Protein AF-A0A7S0X9I2-F1 (afdb_monomer_lite)

Sequence (142 aa):
MGGKRAKARKKPASHTELGSHHAAAPSSDDSGDGGGADALFFLRTKYTLLGKAEWWWLMDESLAEIDKRLASENYVVIDNFLPREAAKALRAEVQRAHDGSHLHPGVLAGGKAGDSTQYTMKDVRGDHVGWFSGAEPDLGWE

Structure (mmCIF, N/CA/C/O backbone):
data_AF-A0A7S0X9I2-F1
#
_entry.id   AF-A0A7S0X9I2-F1
#
loop_
_atom_site.group_PDB
_atom_site.id
_atom_site.type_symbol
_atom_site.label_atom_id
_atom_site.label_alt_id
_atom_site.label_comp_id
_atom_site.label_asym_id
_atom_site.label_entity_id
_atom_site.label_seq_id
_atom_site.pdbx_PDB_ins_code
_atom_site.Cartn_x
_atom_site.Cartn_y
_atom_site.Cartn_z
_atom_site.occupancy
_atom_site.B_iso_or_equiv
_atom_site.auth_seq_id
_atom_site.auth_comp_id
_atom_site.auth_asym_id
_atom_site.auth_atom_id
_atom_site.pdbx_PDB_model_num
ATOM 1 N N . MET A 1 1 ? 84.405 12.522 38.781 1.00 40.75 1 MET A N 1
ATOM 2 C CA . MET A 1 1 ? 83.213 13.031 39.498 1.00 40.75 1 MET A CA 1
ATOM 3 C C . MET A 1 1 ? 82.121 11.980 39.307 1.00 40.75 1 MET A C 1
ATOM 5 O O . MET A 1 1 ? 81.785 11.716 38.168 1.00 40.75 1 MET A O 1
ATOM 9 N N . GLY A 1 2 ? 81.834 11.093 40.268 1.00 37.06 2 GLY A N 1
ATOM 10 C CA . GLY A 1 2 ? 80.951 11.333 41.424 1.00 37.06 2 GLY A CA 1
ATOM 11 C C . GLY A 1 2 ? 79.490 11.411 40.945 1.00 37.06 2 GLY A C 1
ATOM 12 O O . GLY A 1 2 ? 79.204 12.272 40.136 1.00 37.06 2 GLY A O 1
ATOM 13 N N . GLY A 1 3 ? 78.511 10.593 41.327 1.00 36.50 3 GLY A N 1
ATOM 14 C CA . GLY A 1 3 ? 78.414 9.477 42.257 1.00 36.50 3 GLY A CA 1
ATOM 15 C C . GLY A 1 3 ? 76.946 8.997 42.324 1.00 36.50 3 GLY A C 1
ATOM 16 O O . GLY A 1 3 ? 76.030 9.773 42.101 1.00 36.50 3 GLY A O 1
ATOM 17 N N . LYS A 1 4 ? 76.784 7.706 42.640 1.00 42.59 4 LYS A N 1
ATOM 18 C CA . LYS A 1 4 ? 75.724 7.017 43.416 1.00 42.59 4 LYS A CA 1
ATOM 19 C C . LYS A 1 4 ? 74.214 7.188 43.101 1.00 42.59 4 LYS A C 1
ATOM 21 O O . LYS A 1 4 ? 73.624 8.255 43.140 1.00 42.59 4 LYS A O 1
ATOM 26 N N . ARG A 1 5 ? 73.596 6.001 42.973 1.00 47.34 5 ARG A N 1
ATOM 27 C CA . ARG A 1 5 ? 72.168 5.628 43.008 1.00 47.34 5 ARG A CA 1
ATOM 28 C C . ARG A 1 5 ? 71.394 6.162 44.227 1.00 47.34 5 ARG A C 1
ATOM 30 O O . ARG A 1 5 ? 71.924 6.133 45.334 1.00 47.34 5 ARG A O 1
ATOM 37 N N . ALA A 1 6 ? 70.083 6.370 44.053 1.00 48.56 6 ALA A N 1
ATOM 38 C CA . ALA A 1 6 ? 69.077 6.198 45.108 1.00 48.56 6 ALA A CA 1
ATOM 39 C C . ALA A 1 6 ? 67.754 5.632 44.539 1.00 48.56 6 ALA A C 1
ATOM 41 O O . ALA A 1 6 ? 67.252 6.097 43.521 1.00 48.56 6 ALA A O 1
ATOM 42 N N . LYS A 1 7 ? 67.215 4.601 45.206 1.00 47.25 7 LYS A N 1
ATOM 43 C CA . LYS A 1 7 ? 65.866 4.022 45.037 1.00 47.25 7 LYS A CA 1
ATOM 44 C C . LYS A 1 7 ? 64.876 4.762 45.951 1.00 47.25 7 LYS A C 1
ATOM 46 O O . LYS A 1 7 ? 65.221 5.0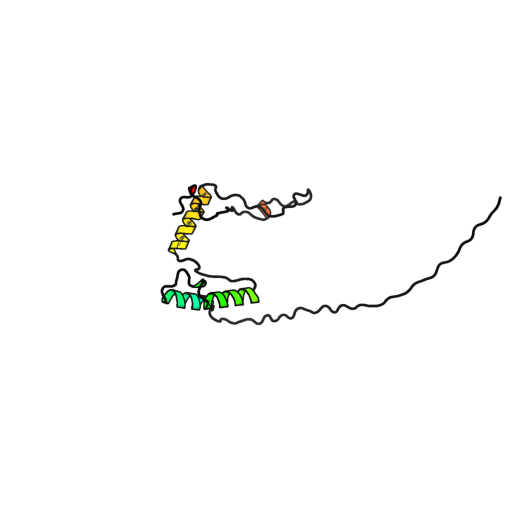11 47.101 1.00 47.25 7 LYS A O 1
ATOM 51 N N . ALA A 1 8 ? 63.624 4.934 45.526 1.00 42.50 8 ALA A N 1
ATOM 52 C CA . ALA A 1 8 ? 62.460 5.121 46.411 1.00 42.50 8 ALA A CA 1
ATOM 53 C C . ALA A 1 8 ? 61.191 4.691 45.642 1.00 42.50 8 ALA A C 1
ATOM 55 O O . ALA A 1 8 ? 60.938 5.193 44.558 1.00 42.50 8 ALA A O 1
ATOM 56 N N . ARG A 1 9 ? 60.572 3.549 45.967 1.00 41.75 9 ARG A N 1
ATOM 57 C CA . ARG A 1 9 ? 59.542 3.264 46.997 1.00 41.75 9 ARG A CA 1
ATOM 58 C C . ARG A 1 9 ? 58.104 3.397 46.459 1.00 41.75 9 ARG A C 1
ATOM 60 O O . ARG A 1 9 ? 57.608 4.477 46.186 1.00 41.75 9 ARG A O 1
ATOM 67 N N . LYS A 1 10 ? 57.467 2.226 46.376 1.00 39.75 10 LYS A N 1
ATOM 68 C CA . LYS A 1 10 ? 56.051 1.923 46.119 1.00 39.75 10 LYS A CA 1
ATOM 69 C C . LYS A 1 10 ? 55.159 2.526 47.224 1.00 39.75 10 LYS A C 1
ATOM 71 O O . LYS A 1 10 ? 55.516 2.411 48.398 1.00 39.75 10 LYS A O 1
ATOM 76 N N . LYS A 1 11 ? 53.985 3.063 46.876 1.00 42.19 11 LYS A N 1
ATOM 77 C CA . LYS A 1 11 ? 52.820 3.191 47.778 1.00 42.19 11 LYS A CA 1
ATOM 78 C C . LYS A 1 11 ? 51.571 2.597 47.095 1.00 42.19 11 LYS A C 1
ATOM 80 O O . LYS A 1 11 ? 51.486 2.709 45.873 1.00 42.19 11 LYS A O 1
ATOM 85 N N . PRO A 1 12 ? 50.664 1.926 47.834 1.00 39.25 12 PRO A N 1
ATOM 86 C CA . PRO A 1 12 ? 49.567 1.143 47.265 1.00 39.25 12 PRO A CA 1
ATOM 87 C C . PRO A 1 12 ? 48.199 1.855 47.284 1.00 39.25 12 PRO A C 1
ATOM 89 O O . PRO A 1 12 ? 47.986 2.771 48.069 1.00 39.25 12 PRO A O 1
ATOM 92 N N . ALA A 1 13 ? 47.328 1.343 46.404 1.00 39.91 13 ALA A N 1
ATOM 93 C CA . ALA A 1 13 ? 45.860 1.251 46.380 1.00 39.91 13 ALA A CA 1
ATOM 94 C C . ALA A 1 13 ? 44.982 2.286 47.116 1.00 39.91 13 ALA A C 1
ATOM 96 O O . ALA A 1 13 ? 45.023 2.405 48.337 1.00 39.91 13 ALA A O 1
ATOM 97 N N . SER A 1 14 ? 44.020 2.845 46.375 1.00 39.66 14 SER A N 1
ATOM 98 C CA . SER A 1 14 ? 42.711 3.229 46.909 1.00 39.66 14 SER A CA 1
ATOM 99 C C . SER A 1 14 ? 41.606 2.547 46.100 1.00 39.66 14 SER A C 1
ATOM 101 O O . SER A 1 14 ? 41.461 2.769 44.900 1.00 39.66 14 SER A O 1
ATOM 103 N N . HIS A 1 15 ? 40.877 1.687 46.803 1.00 33.66 15 HIS A N 1
ATOM 104 C CA . HIS A 1 15 ? 39.604 1.072 46.449 1.00 33.66 15 HIS A CA 1
ATOM 105 C C . HIS A 1 15 ? 38.564 2.151 46.098 1.00 33.66 15 HIS A C 1
ATOM 107 O O . HIS A 1 15 ? 38.483 3.174 46.777 1.00 33.66 15 HIS A O 1
ATOM 113 N N . THR A 1 16 ? 37.715 1.908 45.102 1.00 36.50 16 THR A N 1
ATOM 114 C CA . THR A 1 16 ? 36.388 2.534 45.037 1.00 36.50 16 THR A CA 1
ATOM 115 C C . THR A 1 16 ? 35.393 1.459 44.630 1.00 36.50 16 THR A C 1
ATOM 117 O O . THR A 1 16 ? 35.590 0.740 43.653 1.00 36.50 16 THR A O 1
ATOM 120 N N . GLU A 1 17 ? 34.401 1.298 45.494 1.00 34.09 17 GLU A N 1
ATOM 121 C CA . GLU A 1 17 ? 33.348 0.296 45.477 1.00 34.09 17 GLU A CA 1
ATOM 122 C C . GLU A 1 17 ? 32.252 0.581 44.438 1.00 34.09 17 GLU A C 1
ATOM 124 O O . GLU A 1 17 ? 31.929 1.728 44.147 1.00 34.09 17 GLU A O 1
ATOM 129 N N . LEU A 1 18 ? 31.688 -0.525 43.939 1.00 34.88 18 LEU A N 1
ATOM 130 C CA . LEU A 1 18 ? 30.262 -0.844 43.757 1.00 34.88 18 LEU A CA 1
ATOM 131 C C . LEU A 1 18 ? 29.315 0.250 43.230 1.00 34.88 18 LEU A C 1
ATOM 133 O O . LEU A 1 18 ? 28.804 1.079 43.975 1.00 34.88 18 LEU A O 1
ATOM 137 N N . GLY A 1 19 ? 28.919 0.085 41.966 1.00 30.09 19 GLY A N 1
ATOM 138 C CA . GLY A 1 19 ? 27.624 0.528 41.451 1.00 30.09 19 GLY A CA 1
ATOM 139 C C . GLY A 1 19 ? 26.877 -0.659 40.845 1.00 30.09 19 GLY A C 1
ATOM 140 O O . GLY A 1 19 ? 27.140 -1.046 39.709 1.00 30.09 19 GLY A O 1
ATOM 141 N N . SER A 1 20 ? 25.979 -1.275 41.618 1.00 38.03 20 SER A N 1
ATOM 142 C CA . SER A 1 20 ? 25.070 -2.322 41.147 1.00 38.03 20 SER A CA 1
ATOM 143 C C . SER A 1 20 ? 23.968 -1.697 40.289 1.00 38.03 20 SER A C 1
ATOM 145 O O . SER A 1 20 ? 23.044 -1.074 40.814 1.00 38.03 20 SER A O 1
ATOM 147 N N . HIS A 1 21 ? 24.036 -1.872 38.973 1.00 40.03 21 HIS A N 1
ATOM 148 C CA . HIS A 1 21 ? 22.910 -1.552 38.104 1.00 40.03 21 HIS A CA 1
ATOM 149 C C . HIS A 1 21 ? 21.954 -2.746 38.070 1.00 40.03 21 HIS A C 1
ATOM 151 O O . HIS A 1 21 ? 22.224 -3.766 37.439 1.00 40.03 21 HIS A O 1
ATOM 157 N N . HIS A 1 22 ? 20.845 -2.610 38.799 1.00 36.59 22 HIS A N 1
ATOM 158 C CA . HIS A 1 22 ? 19.664 -3.452 38.659 1.00 36.59 22 HIS A CA 1
ATOM 159 C C . HIS A 1 22 ? 19.187 -3.407 37.202 1.00 36.59 22 HIS A C 1
ATOM 161 O O . HIS A 1 22 ? 18.724 -2.372 36.726 1.00 36.59 22 HIS A O 1
ATOM 167 N N . ALA A 1 23 ? 19.299 -4.533 36.499 1.00 38.34 23 ALA A N 1
ATOM 168 C CA . ALA A 1 23 ? 18.603 -4.749 35.242 1.00 38.34 23 ALA A CA 1
ATOM 169 C C . ALA A 1 23 ? 17.111 -4.933 35.553 1.00 38.34 23 ALA A C 1
ATOM 171 O O . ALA A 1 23 ? 16.717 -5.926 36.166 1.00 38.34 23 ALA A O 1
ATOM 172 N N . ALA A 1 24 ? 16.291 -3.953 35.178 1.00 39.94 24 ALA A N 1
ATOM 173 C CA . ALA A 1 24 ? 14.845 -4.109 35.153 1.00 39.94 24 ALA A CA 1
ATOM 174 C C . ALA A 1 24 ? 14.487 -5.071 34.010 1.00 39.94 24 ALA A C 1
ATOM 176 O O . ALA A 1 24 ? 14.826 -4.824 32.853 1.00 39.94 24 ALA A O 1
ATOM 177 N N . ALA A 1 25 ? 13.852 -6.191 34.350 1.00 43.66 25 ALA A N 1
ATOM 178 C CA . ALA A 1 25 ? 13.291 -7.115 33.376 1.00 43.66 25 ALA A CA 1
ATOM 179 C C . ALA A 1 25 ? 12.106 -6.445 32.651 1.00 43.66 25 ALA A C 1
ATOM 181 O O . ALA A 1 25 ? 11.311 -5.775 33.316 1.00 43.66 25 ALA A O 1
ATOM 182 N N . PRO A 1 26 ? 11.955 -6.611 31.326 1.00 43.75 26 PRO A N 1
ATOM 183 C CA . PRO A 1 26 ? 10.755 -6.162 30.637 1.00 43.75 26 PRO A CA 1
ATOM 184 C C . PRO A 1 26 ? 9.566 -7.014 31.095 1.00 43.75 26 PRO A C 1
ATOM 186 O O . PRO A 1 26 ? 9.581 -8.240 30.970 1.00 43.75 26 PRO A O 1
ATOM 189 N N . SER A 1 27 ? 8.555 -6.356 31.661 1.00 43.03 27 SER A N 1
ATOM 190 C CA . SER A 1 27 ? 7.268 -6.958 31.987 1.00 43.03 27 SER A CA 1
ATOM 191 C C . SER A 1 27 ? 6.572 -7.363 30.693 1.00 43.03 27 SER A C 1
ATOM 193 O O . SER A 1 27 ? 6.186 -6.523 29.881 1.00 43.03 27 SER A O 1
ATOM 195 N N . SER A 1 28 ? 6.446 -8.670 30.503 1.00 50.66 28 SER A N 1
ATOM 196 C CA . SER A 1 28 ? 5.616 -9.297 29.489 1.00 50.66 28 SER A CA 1
ATOM 197 C C . SER A 1 28 ? 4.142 -9.134 29.865 1.00 50.66 28 SER A C 1
ATOM 199 O O . SER A 1 28 ? 3.541 -10.056 30.413 1.00 50.66 28 SER A O 1
ATOM 201 N N . ASP A 1 29 ? 3.568 -7.972 29.569 1.00 41.34 29 ASP A N 1
ATOM 202 C CA . ASP A 1 29 ? 2.115 -7.833 29.451 1.00 41.34 29 ASP A CA 1
ATOM 203 C C . ASP A 1 29 ? 1.714 -8.188 28.013 1.00 41.34 29 ASP A C 1
ATOM 205 O O . ASP A 1 29 ? 1.260 -7.357 27.233 1.00 41.34 29 ASP A O 1
ATOM 209 N N . ASP A 1 30 ? 1.913 -9.461 27.662 1.00 49.09 30 ASP A N 1
ATOM 210 C CA . ASP A 1 30 ? 1.267 -10.100 26.513 1.00 49.09 30 ASP A CA 1
ATOM 211 C C . ASP A 1 30 ? -0.167 -10.449 26.930 1.00 49.09 30 ASP A C 1
ATOM 213 O O . ASP A 1 30 ? -0.516 -11.589 27.242 1.00 49.09 30 ASP A O 1
ATOM 217 N N . SER A 1 31 ? -0.985 -9.406 27.066 1.00 48.59 31 SER A N 1
ATOM 218 C CA . SER A 1 31 ? -2.424 -9.556 27.251 1.00 48.59 31 SER A CA 1
ATOM 219 C C . SER A 1 31 ? -3.048 -9.744 25.878 1.00 48.59 31 SER A C 1
ATOM 221 O O . SER A 1 31 ? -3.343 -8.778 25.178 1.00 48.59 31 SER A O 1
ATOM 223 N N . GLY A 1 32 ? -3.220 -11.008 25.497 1.00 47.75 32 GLY A N 1
ATOM 224 C CA . GLY A 1 32 ? -3.984 -11.387 24.321 1.00 47.75 32 GLY A CA 1
ATOM 225 C C . GLY A 1 32 ? -5.399 -10.805 24.352 1.00 47.75 32 GLY A C 1
ATOM 226 O O . GLY A 1 32 ? -6.147 -11.003 25.308 1.00 47.75 32 GLY A O 1
ATOM 227 N N . ASP A 1 33 ? -5.765 -10.145 23.261 1.00 46.00 33 ASP A N 1
ATOM 228 C CA . ASP A 1 33 ? -7.145 -9.865 22.876 1.00 46.00 33 ASP A CA 1
ATOM 229 C C . ASP A 1 33 ? -7.342 -10.595 21.533 1.00 46.00 33 ASP A C 1
ATOM 231 O O . ASP A 1 33 ? -6.703 -10.293 20.534 1.00 46.00 33 ASP A O 1
ATOM 235 N N . GLY A 1 34 ? -8.045 -11.720 21.451 1.00 39.59 34 GLY A N 1
ATOM 236 C CA . GLY A 1 34 ? -9.358 -11.929 22.038 1.00 39.59 34 GLY A CA 1
ATOM 237 C C . GLY A 1 34 ? -10.471 -11.773 21.003 1.00 39.59 34 GLY A C 1
ATOM 238 O O . GLY A 1 34 ? -11.576 -11.419 21.372 1.00 39.59 34 GLY A O 1
ATOM 239 N N . GLY A 1 35 ? -10.231 -12.041 19.709 1.00 40.44 35 GLY A N 1
ATOM 240 C CA . GLY A 1 35 ? -11.309 -12.301 18.741 1.00 40.44 35 GLY A CA 1
ATOM 241 C C . GLY A 1 35 ? -12.337 -11.174 18.564 1.00 40.44 35 GLY A C 1
ATOM 242 O O . GLY A 1 35 ? -13.439 -11.428 18.074 1.00 40.44 35 GLY A O 1
ATOM 243 N N . GLY A 1 36 ? -11.995 -9.945 18.957 1.00 47.84 36 GLY A N 1
ATOM 244 C CA . GLY A 1 36 ? -12.751 -8.748 18.632 1.00 47.84 36 GLY A CA 1
ATOM 245 C C . GLY A 1 36 ? -12.655 -8.520 17.133 1.00 47.84 36 GLY A C 1
ATOM 246 O O . GLY A 1 36 ? -11.562 -8.430 16.579 1.00 47.84 36 GLY A O 1
ATOM 247 N N . ALA A 1 37 ? -13.798 -8.501 16.452 1.00 61.34 37 ALA A N 1
ATOM 248 C CA . ALA A 1 37 ? -13.817 -8.248 15.023 1.00 61.34 37 ALA A CA 1
ATOM 249 C C . ALA A 1 37 ? -13.098 -6.922 14.720 1.00 61.34 37 ALA A C 1
ATOM 251 O O . ALA A 1 37 ? -13.323 -5.909 15.383 1.00 61.34 37 ALA A O 1
ATOM 252 N N . ASP A 1 38 ? -12.196 -6.981 13.742 1.00 87.62 38 ASP A N 1
ATOM 253 C CA . ASP A 1 38 ? -11.273 -5.909 13.394 1.00 87.62 38 ASP A CA 1
ATOM 254 C C . ASP A 1 38 ? -12.025 -4.576 13.210 1.00 87.62 38 ASP A C 1
ATOM 256 O O . ASP A 1 38 ? -12.880 -4.440 12.332 1.00 87.62 38 ASP A O 1
ATOM 260 N N . ALA A 1 39 ? -11.730 -3.575 14.045 1.00 93.81 39 ALA A N 1
ATOM 261 C CA . ALA A 1 39 ? -12.384 -2.268 13.973 1.00 93.81 39 ALA A CA 1
ATOM 262 C C . ALA A 1 39 ? -12.279 -1.640 12.570 1.00 93.81 39 ALA A C 1
ATOM 264 O O . ALA A 1 39 ? -13.251 -1.061 12.075 1.00 93.81 39 ALA A O 1
ATOM 265 N N . LEU A 1 40 ? -11.151 -1.835 11.876 1.00 94.94 40 LEU A N 1
ATOM 266 C CA . LEU A 1 40 ? -10.964 -1.360 10.505 1.00 94.94 40 LEU A CA 1
ATOM 267 C C . LEU A 1 40 ? -11.889 -2.082 9.519 1.00 94.94 40 LEU A C 1
ATOM 269 O O . LEU A 1 40 ? -12.416 -1.450 8.602 1.00 94.94 40 LEU A O 1
ATOM 273 N N . PHE A 1 41 ? -12.178 -3.369 9.732 1.00 94.88 41 PHE A N 1
ATOM 274 C CA . PHE A 1 41 ? -13.166 -4.100 8.935 1.00 94.88 41 PHE A CA 1
ATOM 275 C C . PHE A 1 41 ? -14.567 -3.480 9.061 1.00 94.88 41 PHE A C 1
ATOM 277 O O . PHE A 1 41 ? -15.271 -3.311 8.054 1.00 94.88 41 PHE A O 1
ATOM 284 N N . PHE A 1 42 ? -14.980 -3.108 10.276 1.00 95.56 42 PHE A N 1
ATOM 285 C CA . PHE A 1 42 ? -16.278 -2.464 10.494 1.00 95.56 42 PHE A CA 1
ATOM 286 C C . PHE A 1 42 ? -16.341 -1.067 9.887 1.00 95.56 42 PHE A C 1
ATOM 288 O O . PHE A 1 42 ? -17.326 -0.744 9.221 1.00 95.56 42 PHE A O 1
ATOM 295 N N . LEU A 1 43 ? -15.295 -0.261 10.067 1.00 96.44 43 LEU A N 1
ATOM 296 C CA . LEU A 1 43 ? -15.220 1.090 9.510 1.00 96.44 43 LEU A CA 1
ATOM 297 C C . LEU A 1 43 ? -15.255 1.057 7.982 1.00 96.44 43 LEU A C 1
ATOM 299 O O . LEU A 1 43 ? -16.065 1.756 7.368 1.00 96.44 43 LEU A O 1
ATOM 303 N N . ARG A 1 44 ? -14.490 0.156 7.359 1.00 95.50 44 ARG A N 1
ATOM 304 C CA . ARG A 1 44 ? -14.570 -0.094 5.917 1.00 95.50 44 ARG A CA 1
ATOM 305 C C . ARG A 1 44 ? -15.991 -0.432 5.488 1.00 95.50 44 ARG A C 1
ATOM 307 O O . ARG A 1 44 ? -16.495 0.155 4.533 1.00 95.50 44 ARG A O 1
ATOM 314 N N . THR A 1 45 ? -16.644 -1.367 6.177 1.00 95.06 45 THR A N 1
ATOM 315 C CA . THR A 1 45 ? -18.011 -1.795 5.843 1.00 95.06 45 THR A CA 1
ATOM 316 C C . THR A 1 45 ? -18.996 -0.629 5.956 1.00 95.06 45 THR A C 1
ATOM 318 O O . THR A 1 45 ? -19.745 -0.369 5.015 1.00 95.06 45 THR A O 1
ATOM 321 N N . LYS A 1 46 ? -18.940 0.130 7.057 1.00 96.38 46 LYS A N 1
ATOM 322 C CA . LYS A 1 46 ? -19.756 1.329 7.304 1.00 96.38 46 LYS A CA 1
ATOM 323 C C . LYS A 1 46 ? -19.623 2.335 6.164 1.00 96.38 46 LYS A C 1
ATO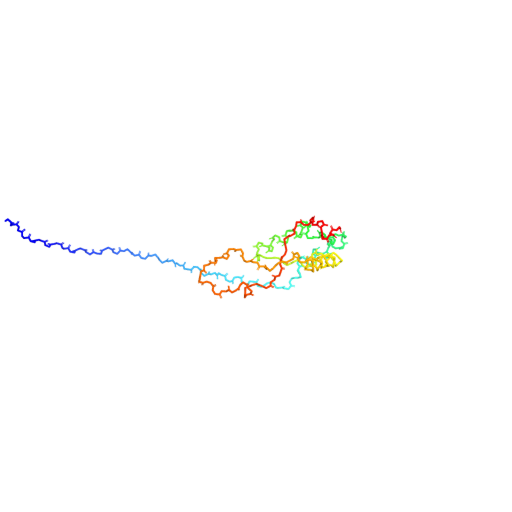M 325 O O . LYS A 1 46 ? -20.620 2.712 5.557 1.00 96.38 46 LYS A O 1
ATOM 330 N N . TYR A 1 47 ? -18.404 2.752 5.840 1.00 96.81 47 TYR A N 1
ATOM 331 C CA . TYR A 1 47 ? -18.186 3.778 4.821 1.00 96.81 47 TYR A CA 1
ATOM 332 C C . TYR A 1 47 ? -18.416 3.263 3.400 1.00 96.81 47 TYR A C 1
ATOM 334 O O . TYR A 1 47 ? -18.885 4.017 2.550 1.00 96.81 47 TYR A O 1
ATOM 342 N N . THR A 1 48 ? -18.201 1.973 3.142 1.00 94.25 48 THR A N 1
ATOM 343 C CA . THR A 1 48 ? -18.602 1.348 1.872 1.00 94.25 48 THR A CA 1
ATOM 344 C C . THR A 1 48 ? -20.112 1.465 1.662 1.00 94.25 48 THR A C 1
ATOM 346 O O . THR A 1 48 ? -20.542 1.909 0.599 1.00 94.25 48 THR A O 1
ATOM 349 N N . LEU A 1 49 ? -20.921 1.162 2.686 1.00 96.06 49 LEU A N 1
ATOM 350 C CA . LEU A 1 49 ? -22.382 1.311 2.627 1.00 96.06 49 LEU A CA 1
ATOM 351 C C . LEU A 1 49 ? -22.834 2.770 2.448 1.00 96.06 49 LEU A C 1
ATOM 353 O O . LEU A 1 49 ? -23.899 3.015 1.891 1.00 96.06 49 LEU A O 1
ATOM 357 N N . LEU A 1 50 ? -22.015 3.739 2.864 1.00 96.94 50 LEU A N 1
ATOM 358 C CA . LEU A 1 50 ? -22.256 5.173 2.663 1.00 96.94 50 LEU A CA 1
ATOM 359 C C . LEU A 1 50 ? -21.775 5.694 1.294 1.00 96.94 50 LEU A C 1
ATOM 361 O O . LEU A 1 50 ? -21.748 6.905 1.073 1.00 96.94 50 LEU A O 1
ATOM 365 N N . GLY A 1 51 ? -21.365 4.810 0.377 1.00 95.38 51 GLY A N 1
ATOM 366 C CA . GLY A 1 51 ? -20.844 5.198 -0.938 1.00 95.38 51 GLY A CA 1
ATOM 367 C C . GLY A 1 51 ? -19.462 5.851 -0.869 1.00 95.38 51 GLY A C 1
ATOM 368 O O . GLY A 1 51 ? -19.094 6.641 -1.734 1.00 95.38 51 GLY A O 1
ATOM 369 N N . LYS A 1 52 ? -18.697 5.561 0.187 1.00 95.44 52 LYS A N 1
ATOM 370 C CA . LYS A 1 52 ? -17.366 6.116 0.461 1.00 95.44 52 LYS A CA 1
ATOM 371 C C . LYS A 1 52 ? -16.276 5.038 0.376 1.00 95.44 52 LYS A C 1
ATOM 373 O O . LYS A 1 52 ? -15.271 5.115 1.072 1.00 95.44 52 LYS A O 1
ATOM 378 N N . ALA A 1 53 ? -16.482 4.030 -0.472 1.00 92.81 53 ALA A N 1
ATOM 379 C CA . ALA A 1 53 ? -15.621 2.851 -0.573 1.00 92.81 53 ALA A CA 1
ATOM 380 C C . ALA A 1 53 ? -14.179 3.157 -1.021 1.00 92.81 53 ALA A C 1
ATOM 382 O O . ALA A 1 53 ? -13.275 2.419 -0.659 1.00 92.81 53 ALA A O 1
ATOM 383 N N . GLU A 1 54 ? -13.944 4.227 -1.784 1.00 94.50 54 GLU A N 1
ATOM 384 C CA . GLU A 1 54 ? -12.610 4.536 -2.336 1.00 94.50 54 GLU A CA 1
ATOM 385 C C . GLU A 1 54 ? -11.691 5.275 -1.348 1.00 94.50 54 GLU A C 1
ATOM 387 O O . GLU A 1 54 ? -10.471 5.201 -1.446 1.00 94.50 54 GLU A O 1
ATOM 392 N N . TRP A 1 55 ? -12.274 5.958 -0.363 1.00 94.69 55 TRP A N 1
ATOM 393 C CA . TRP A 1 55 ? -11.565 6.833 0.583 1.00 94.69 55 TRP A CA 1
ATOM 394 C C . TRP A 1 55 ? -11.948 6.553 2.044 1.00 94.69 55 TRP A C 1
ATOM 396 O O . TRP A 1 55 ? -11.783 7.406 2.907 1.00 94.69 55 TRP A O 1
ATOM 406 N N . TRP A 1 56 ? -12.515 5.379 2.349 1.00 95.62 56 TRP A N 1
ATOM 407 C CA . TRP A 1 56 ? -12.999 5.044 3.699 1.00 95.62 56 TRP A CA 1
ATOM 408 C C . TRP A 1 56 ? -11.910 5.171 4.776 1.00 95.62 56 TRP A C 1
ATOM 410 O O . TRP A 1 56 ? -12.197 5.513 5.921 1.00 95.62 56 TRP A O 1
ATOM 420 N N . TRP A 1 57 ? -10.662 4.907 4.396 1.00 95.12 57 TRP A N 1
ATOM 421 C CA . TRP A 1 57 ? -9.476 4.965 5.244 1.00 95.12 57 TRP A CA 1
ATOM 422 C C . TRP A 1 57 ? -9.038 6.404 5.571 1.00 95.12 57 TRP A C 1
ATOM 424 O O . TRP A 1 57 ? -8.268 6.594 6.504 1.00 95.12 57 TRP A O 1
ATOM 434 N N . LEU A 1 58 ? -9.555 7.413 4.855 1.00 96.25 58 LEU A N 1
ATOM 435 C CA . LEU A 1 58 ? -9.343 8.841 5.140 1.00 96.25 58 LEU A CA 1
ATOM 436 C C . LEU A 1 58 ? -10.359 9.425 6.125 1.00 96.25 58 LEU A C 1
ATOM 438 O O . LEU A 1 58 ? -10.242 10.586 6.503 1.00 96.25 58 LEU A O 1
ATOM 442 N N . MET A 1 59 ? -11.389 8.669 6.495 1.00 97.31 59 MET A N 1
ATOM 443 C CA . MET A 1 59 ? -12.405 9.161 7.421 1.00 97.31 59 MET A CA 1
ATOM 444 C C . MET A 1 59 ? -11.829 9.251 8.838 1.00 97.31 59 MET A C 1
ATOM 446 O O . MET A 1 59 ? -11.048 8.386 9.234 1.00 97.31 59 MET A O 1
ATOM 450 N N . ASP A 1 60 ? -12.259 10.248 9.614 1.00 98.19 60 ASP A N 1
ATOM 451 C CA . ASP A 1 60 ? -11.708 10.545 10.945 1.00 98.19 60 ASP A CA 1
ATOM 452 C C . ASP A 1 60 ? -11.666 9.323 11.878 1.00 98.19 60 ASP A C 1
ATOM 454 O O . ASP A 1 60 ? -10.658 9.080 12.538 1.00 98.19 60 ASP A O 1
ATOM 458 N N . GLU A 1 61 ? -12.730 8.510 11.905 1.00 97.62 61 GLU A N 1
ATOM 459 C CA . GLU A 1 61 ? -12.783 7.294 12.734 1.00 97.62 61 GLU A CA 1
ATOM 460 C C . GLU A 1 61 ? -11.750 6.246 12.282 1.00 97.62 61 GLU A C 1
ATOM 462 O O . GLU A 1 61 ? -11.149 5.568 13.114 1.00 97.62 61 GLU A O 1
ATOM 467 N N . SER A 1 62 ? -11.522 6.127 10.970 1.00 97.19 62 SER A N 1
ATOM 468 C CA . SER A 1 62 ? -10.517 5.222 10.401 1.00 97.19 62 SER A CA 1
ATOM 469 C C . SER A 1 62 ? -9.106 5.704 10.716 1.00 97.19 62 SER A C 1
ATOM 471 O O . SER A 1 62 ? -8.274 4.901 11.126 1.00 97.19 62 SER A O 1
ATOM 473 N N . LEU A 1 63 ? -8.846 7.008 10.584 1.00 98.06 63 LEU A N 1
ATOM 474 C CA . LEU A 1 63 ? -7.553 7.604 10.922 1.00 98.06 63 LEU A CA 1
ATOM 475 C C . LEU A 1 63 ? -7.236 7.462 12.414 1.00 98.06 63 LEU A C 1
ATOM 477 O O . LEU A 1 63 ? -6.106 7.124 12.751 1.00 98.06 63 LEU A O 1
ATOM 481 N N . ALA A 1 64 ? -8.220 7.652 13.296 1.00 98.00 64 ALA A N 1
ATOM 482 C CA . ALA A 1 64 ? -8.042 7.472 14.736 1.00 98.00 64 ALA A CA 1
ATOM 483 C C . ALA A 1 64 ? -7.693 6.020 15.108 1.00 98.00 64 ALA A C 1
ATOM 485 O O . ALA A 1 64 ? -6.837 5.786 15.960 1.00 98.00 64 ALA A O 1
ATOM 486 N N . GLU A 1 65 ? -8.322 5.036 14.459 1.00 97.00 65 GLU A N 1
ATOM 487 C CA . GLU A 1 65 ? -7.998 3.622 14.680 1.00 97.00 65 GLU A CA 1
ATOM 488 C C . GLU A 1 65 ? -6.622 3.250 14.104 1.00 97.00 65 GLU A C 1
ATOM 490 O O . GLU A 1 65 ? -5.871 2.513 14.744 1.00 97.00 65 GLU A O 1
ATOM 495 N N . ILE A 1 66 ? -6.260 3.784 12.931 1.00 96.75 66 ILE A N 1
ATOM 496 C CA . ILE A 1 66 ? -4.921 3.609 12.348 1.00 96.75 66 ILE A CA 1
ATOM 497 C C . ILE A 1 66 ? -3.855 4.201 13.280 1.00 96.75 66 ILE A C 1
ATOM 499 O O . ILE A 1 66 ? -2.881 3.518 13.584 1.00 96.75 66 ILE A O 1
ATOM 503 N N . ASP A 1 67 ? -4.044 5.431 13.765 1.00 97.75 67 ASP A N 1
ATOM 504 C CA . ASP A 1 67 ? -3.121 6.106 14.689 1.00 97.75 67 ASP A CA 1
ATOM 505 C C . ASP A 1 67 ? -2.929 5.303 15.979 1.00 97.75 67 ASP A C 1
ATOM 507 O O . ASP A 1 67 ? -1.802 4.988 16.366 1.00 97.75 67 ASP A O 1
ATOM 511 N N . LYS A 1 68 ? -4.035 4.866 16.590 1.00 96.94 68 LYS A N 1
ATOM 512 C CA . LYS A 1 68 ? -4.013 4.026 17.789 1.00 96.94 68 LYS A CA 1
ATOM 513 C C . LYS A 1 68 ? -3.170 2.764 17.588 1.00 96.94 68 LYS A C 1
ATOM 515 O O . LYS A 1 68 ? -2.333 2.463 18.436 1.00 96.94 68 LYS A O 1
ATOM 520 N N . ARG A 1 69 ? -3.371 2.035 16.485 1.00 95.69 69 ARG A N 1
ATOM 521 C CA . ARG A 1 69 ? -2.618 0.801 16.204 1.00 95.69 69 ARG A CA 1
ATOM 522 C C . ARG A 1 69 ? -1.161 1.067 15.867 1.00 95.69 69 ARG A C 1
ATOM 524 O O . ARG A 1 69 ? -0.293 0.344 16.343 1.00 95.69 69 ARG A O 1
ATOM 531 N N . LEU A 1 70 ? -0.864 2.122 15.109 1.00 96.94 70 LEU A N 1
ATOM 532 C CA . LEU A 1 70 ? 0.523 2.529 14.879 1.00 96.94 70 LEU A CA 1
ATOM 533 C C . LEU A 1 70 ? 1.231 2.843 16.204 1.00 96.94 70 LEU A C 1
ATOM 535 O O . LEU A 1 70 ? 2.384 2.451 16.368 1.00 96.94 70 LEU A O 1
ATOM 539 N N . ALA A 1 71 ? 0.547 3.474 17.162 1.00 97.06 71 ALA A N 1
ATOM 540 C CA . ALA A 1 71 ? 1.108 3.793 18.472 1.00 97.06 71 ALA A CA 1
ATOM 541 C C . ALA A 1 71 ? 1.345 2.558 19.361 1.00 97.06 71 ALA A C 1
ATOM 543 O O . ALA A 1 71 ? 2.332 2.525 20.095 1.00 97.06 71 ALA A O 1
ATOM 544 N N . SER A 1 72 ? 0.462 1.553 19.323 1.00 96.19 72 SER A N 1
ATOM 545 C CA . SER A 1 72 ? 0.581 0.357 20.173 1.00 96.19 72 SER A CA 1
ATOM 546 C C . SER A 1 72 ? 1.382 -0.781 19.541 1.00 96.19 72 SER A C 1
ATOM 548 O O . SER A 1 72 ? 2.110 -1.481 20.239 1.00 96.19 72 SER A O 1
ATOM 550 N N . GLU A 1 73 ? 1.255 -0.981 18.231 1.00 95.81 73 GLU A N 1
ATOM 551 C CA . GLU A 1 73 ? 1.777 -2.153 17.518 1.00 95.81 73 GLU A CA 1
ATOM 552 C C . GLU A 1 73 ? 2.946 -1.811 16.586 1.00 95.81 73 GLU A C 1
ATOM 554 O O . GLU A 1 73 ? 3.701 -2.701 16.206 1.00 95.81 73 GLU A O 1
ATOM 559 N N . ASN A 1 74 ? 3.162 -0.530 16.263 1.00 96.06 74 ASN A N 1
ATOM 560 C CA . ASN A 1 74 ? 4.155 -0.038 15.292 1.00 96.06 74 ASN A CA 1
ATOM 561 C C . ASN A 1 74 ? 3.889 -0.443 13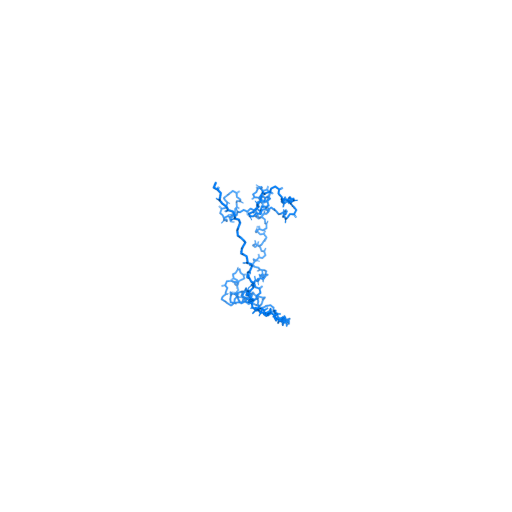.829 1.00 96.06 74 ASN A C 1
ATOM 563 O O . ASN A 1 74 ? 4.715 -0.173 12.956 1.00 96.06 74 ASN A O 1
ATOM 567 N N . TYR A 1 75 ? 2.749 -1.069 13.536 1.00 95.44 75 TYR A N 1
ATOM 568 C CA . TYR A 1 75 ? 2.304 -1.380 12.179 1.00 95.44 75 TYR A CA 1
ATOM 569 C C . TYR A 1 75 ? 0.774 -1.406 12.106 1.00 95.44 75 TYR A C 1
ATOM 571 O O . TYR A 1 75 ? 0.093 -1.526 13.120 1.00 95.44 75 TYR A O 1
ATOM 579 N N . VAL A 1 76 ? 0.236 -1.298 10.888 1.00 95.25 76 VAL A N 1
ATOM 580 C CA . VAL A 1 76 ? -1.191 -1.485 10.588 1.00 95.25 76 VAL A CA 1
ATOM 581 C C . VAL A 1 76 ? -1.323 -2.215 9.262 1.00 95.25 76 VAL A C 1
ATOM 583 O O . VAL A 1 76 ? -0.626 -1.893 8.301 1.00 95.25 76 VAL A O 1
ATOM 586 N N . VAL A 1 77 ? -2.242 -3.176 9.198 1.00 94.00 77 VAL A N 1
ATOM 587 C CA . VAL A 1 77 ? -2.646 -3.828 7.949 1.00 94.00 77 VAL A CA 1
ATOM 588 C C . VAL A 1 77 ? -3.995 -3.262 7.520 1.00 94.00 77 VAL A C 1
ATOM 590 O O . VAL A 1 77 ? -4.946 -3.258 8.297 1.00 94.00 77 VAL A O 1
ATOM 593 N N . ILE A 1 78 ? -4.071 -2.767 6.283 1.00 93.31 78 ILE A N 1
ATOM 594 C CA . ILE A 1 78 ? -5.303 -2.229 5.697 1.00 93.31 78 ILE A CA 1
ATOM 595 C C . ILE A 1 78 ? -5.713 -3.106 4.518 1.00 93.31 78 ILE A C 1
ATOM 597 O O . ILE A 1 78 ? -5.212 -2.961 3.400 1.00 93.31 78 ILE A O 1
ATOM 601 N N . ASP A 1 79 ? -6.663 -4.002 4.762 1.00 91.44 79 ASP A N 1
ATOM 602 C CA . ASP A 1 79 ? -7.210 -4.864 3.721 1.00 91.44 79 ASP A CA 1
ATOM 603 C C . ASP A 1 79 ? -8.228 -4.139 2.843 1.00 91.44 79 ASP A C 1
ATOM 605 O O . ASP A 1 79 ? -9.087 -3.386 3.317 1.00 91.44 79 ASP A O 1
ATOM 609 N N . ASN A 1 80 ? -8.188 -4.450 1.544 1.00 90.50 80 ASN A N 1
ATOM 610 C CA . ASN A 1 80 ? -9.036 -3.825 0.527 1.00 90.50 80 ASN A CA 1
ATOM 611 C C . ASN A 1 80 ? -8.870 -2.292 0.486 1.00 90.50 80 ASN A C 1
ATOM 613 O O . ASN A 1 80 ? -9.853 -1.558 0.392 1.00 90.50 80 ASN A O 1
ATOM 617 N N . PHE A 1 81 ? -7.619 -1.822 0.550 1.00 93.19 81 PHE A N 1
ATOM 618 C CA . PHE A 1 81 ? -7.269 -0.403 0.430 1.00 93.19 81 PHE A CA 1
ATOM 619 C C . PHE A 1 81 ? -7.751 0.214 -0.894 1.00 93.19 81 PHE A C 1
ATOM 621 O O . PHE A 1 81 ? -8.337 1.292 -0.896 1.00 93.19 81 PHE A O 1
ATOM 628 N N . LEU A 1 82 ? -7.560 -0.505 -2.007 1.00 92.50 82 LEU A N 1
ATOM 629 C CA . LEU A 1 82 ? -8.069 -0.124 -3.325 1.00 92.50 82 LEU A CA 1
ATOM 630 C C . LEU A 1 82 ? -9.308 -0.949 -3.708 1.00 92.50 82 LEU A C 1
ATOM 632 O O . LEU A 1 82 ? -9.344 -2.162 -3.454 1.00 92.50 82 LEU A O 1
ATOM 636 N N . PRO A 1 83 ? -10.289 -0.346 -4.409 1.00 91.81 83 PRO A N 1
ATOM 637 C CA . PRO A 1 83 ? -11.327 -1.094 -5.104 1.00 91.81 83 PRO A CA 1
ATOM 638 C C . PRO A 1 83 ? -10.731 -2.102 -6.090 1.00 91.81 83 PRO A C 1
ATOM 640 O O . PRO A 1 83 ? -9.661 -1.894 -6.664 1.00 91.81 83 PRO A O 1
ATOM 643 N N . ARG A 1 84 ? -11.460 -3.193 -6.343 1.00 93.12 84 ARG A N 1
ATOM 644 C CA . ARG A 1 84 ? -10.982 -4.301 -7.186 1.00 93.12 84 ARG A CA 1
ATOM 645 C C . ARG A 1 84 ? -10.524 -3.853 -8.576 1.00 93.12 84 ARG A C 1
ATOM 647 O O . ARG A 1 84 ? -9.514 -4.353 -9.061 1.00 93.12 84 ARG A O 1
ATOM 654 N N . GLU A 1 85 ? -11.268 -2.958 -9.220 1.00 93.94 85 GLU A N 1
ATOM 655 C CA . GLU A 1 85 ? -10.939 -2.507 -10.575 1.00 93.94 85 GLU A CA 1
ATOM 656 C C . GLU A 1 85 ? -9.702 -1.597 -10.586 1.00 93.94 85 GLU A C 1
ATOM 658 O O . GLU A 1 85 ? -8.822 -1.802 -11.418 1.00 93.94 85 GLU A O 1
ATOM 663 N N . ALA A 1 86 ? -9.549 -0.710 -9.596 1.00 92.88 86 ALA A N 1
ATOM 664 C CA . ALA A 1 86 ? -8.332 0.087 -9.420 1.00 92.88 86 ALA A CA 1
ATOM 665 C C .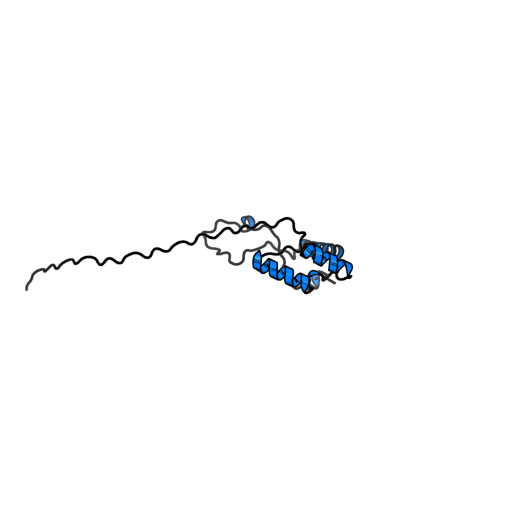 ALA A 1 86 ? -7.098 -0.797 -9.155 1.00 92.88 86 ALA A C 1
ATOM 667 O O . ALA A 1 86 ? -6.052 -0.613 -9.770 1.00 92.88 86 ALA A O 1
ATOM 668 N N . ALA A 1 87 ? -7.228 -1.830 -8.314 1.00 95.31 87 ALA A N 1
ATOM 669 C CA . ALA A 1 87 ? -6.142 -2.780 -8.062 1.00 95.31 87 ALA A CA 1
ATOM 670 C C . ALA A 1 87 ? -5.736 -3.571 -9.324 1.00 95.31 87 ALA A C 1
ATOM 672 O O . ALA A 1 87 ? -4.557 -3.870 -9.523 1.00 95.31 87 ALA A O 1
ATOM 673 N N . LYS A 1 88 ? -6.695 -3.911 -10.197 1.00 96.56 88 LYS A N 1
ATOM 674 C CA . LYS A 1 88 ? -6.402 -4.543 -11.495 1.00 96.56 88 LYS A CA 1
ATOM 675 C C . LYS A 1 88 ? -5.689 -3.586 -12.451 1.00 96.56 88 LYS A C 1
ATOM 677 O O . LYS A 1 88 ? -4.753 -4.027 -13.116 1.00 96.56 88 LYS A O 1
ATOM 682 N N . ALA A 1 89 ? -6.123 -2.327 -12.523 1.00 93.69 89 ALA A N 1
ATOM 683 C CA . ALA A 1 89 ? -5.491 -1.305 -13.357 1.00 93.69 89 ALA A CA 1
ATOM 684 C C . ALA A 1 89 ? -4.032 -1.078 -12.933 1.00 93.69 89 ALA A C 1
ATOM 686 O O . ALA A 1 89 ? -3.128 -1.269 -13.748 1.00 93.69 89 ALA A O 1
ATOM 687 N N . LEU A 1 90 ? -3.799 -0.869 -11.632 1.00 93.94 90 LEU A N 1
ATOM 688 C CA . LEU A 1 90 ? -2.458 -0.730 -11.059 1.00 93.94 90 LEU A CA 1
ATOM 689 C C . LEU A 1 90 ? -1.576 -1.948 -11.364 1.00 93.94 90 LEU A C 1
ATOM 691 O O . LEU A 1 90 ? -0.418 -1.814 -11.751 1.00 93.94 90 LEU A O 1
ATOM 695 N N . ARG A 1 91 ? -2.117 -3.167 -11.247 1.00 95.56 91 ARG A N 1
ATOM 696 C CA . ARG A 1 91 ? -1.371 -4.379 -11.615 1.00 95.56 91 ARG A CA 1
ATOM 697 C C . ARG A 1 91 ? -0.948 -4.367 -13.087 1.00 95.56 91 ARG A C 1
ATOM 699 O O . ARG A 1 91 ? 0.168 -4.783 -1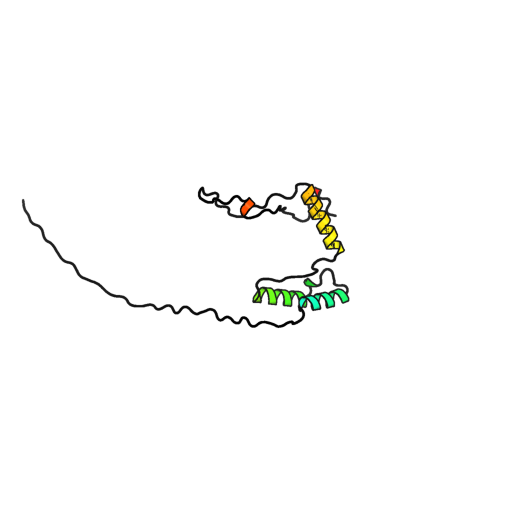3.394 1.00 95.56 91 ARG A O 1
ATOM 706 N N . ALA A 1 92 ? -1.827 -3.943 -13.992 1.00 94.06 92 ALA A N 1
ATOM 707 C CA . ALA A 1 92 ? -1.507 -3.864 -15.414 1.00 94.06 92 ALA A CA 1
ATOM 708 C C . ALA A 1 92 ? -0.431 -2.803 -15.699 1.00 94.06 92 ALA A C 1
ATOM 710 O O . ALA A 1 92 ? 0.422 -3.025 -16.555 1.00 94.06 92 ALA A O 1
ATOM 711 N N . GLU A 1 93 ? -0.440 -1.682 -14.980 1.00 92.44 93 GLU A N 1
ATOM 712 C CA . GLU A 1 93 ? 0.595 -0.641 -15.062 1.00 92.44 93 GLU A CA 1
ATOM 713 C C . GLU A 1 93 ? 1.955 -1.135 -14.573 1.00 92.44 93 GLU A C 1
ATOM 715 O O . GLU A 1 93 ? 2.946 -0.997 -15.289 1.00 92.44 93 GLU A O 1
ATOM 720 N N . VAL A 1 94 ? 2.000 -1.791 -13.411 1.00 93.62 94 VAL A N 1
ATOM 721 C CA . VAL A 1 94 ? 3.234 -2.388 -12.875 1.00 93.62 94 VAL A CA 1
ATOM 722 C C . VAL A 1 94 ? 3.799 -3.431 -13.842 1.00 93.62 94 VAL A C 1
ATOM 724 O O . VAL A 1 94 ? 5.010 -3.480 -14.054 1.00 93.62 94 VAL A O 1
ATOM 727 N N . GLN A 1 95 ? 2.936 -4.230 -14.479 1.00 94.31 95 GLN A N 1
ATOM 728 C CA . GLN A 1 95 ? 3.362 -5.190 -15.498 1.00 94.31 95 GLN A CA 1
ATOM 729 C C . GLN A 1 95 ? 3.974 -4.492 -16.722 1.00 94.31 95 GLN A C 1
ATOM 731 O O . GLN A 1 95 ? 5.043 -4.894 -17.172 1.00 94.31 95 GLN A O 1
ATOM 736 N N . ARG A 1 96 ? 3.352 -3.417 -17.231 1.00 91.94 96 ARG A N 1
ATOM 737 C CA . ARG A 1 96 ? 3.919 -2.633 -18.345 1.00 91.94 96 ARG A CA 1
ATOM 738 C C . ARG A 1 96 ? 5.271 -2.027 -17.983 1.00 91.94 96 ARG A C 1
ATOM 740 O O . ARG A 1 96 ? 6.190 -2.091 -18.791 1.00 91.94 96 ARG A O 1
ATOM 747 N N . ALA A 1 97 ? 5.412 -1.486 -16.775 1.00 92.50 97 ALA A N 1
ATOM 748 C CA . ALA A 1 97 ? 6.679 -0.933 -16.303 1.00 92.50 97 ALA A CA 1
ATOM 749 C C . ALA A 1 97 ? 7.775 -2.010 -16.208 1.00 92.50 97 ALA A C 1
ATOM 751 O O . ALA A 1 97 ? 8.916 -1.772 -16.610 1.00 92.50 97 ALA A O 1
ATOM 752 N N . HIS A 1 98 ? 7.428 -3.206 -15.725 1.00 93.44 98 HIS A N 1
ATOM 753 C CA . HIS A 1 98 ? 8.337 -4.351 -15.700 1.00 93.44 98 HIS A CA 1
ATOM 754 C C . HIS A 1 98 ? 8.790 -4.740 -17.116 1.00 93.44 98 HIS A C 1
ATOM 756 O O . HIS A 1 98 ? 9.990 -4.821 -17.381 1.00 93.44 98 HIS A O 1
ATOM 762 N N . ASP A 1 99 ? 7.847 -4.923 -18.041 1.00 92.94 99 ASP A N 1
ATOM 763 C CA . ASP A 1 99 ? 8.140 -5.367 -19.410 1.00 92.94 99 ASP A CA 1
ATOM 764 C C . ASP A 1 99 ? 8.866 -4.284 -20.231 1.00 92.94 99 ASP A C 1
ATOM 766 O O . ASP A 1 99 ? 9.685 -4.594 -21.096 1.00 92.94 99 ASP A O 1
ATOM 770 N N . GLY A 1 100 ? 8.628 -3.010 -19.911 1.00 90.19 100 GLY A N 1
ATOM 771 C CA . GLY A 1 100 ? 9.301 -1.841 -20.480 1.00 90.19 100 GLY A CA 1
ATOM 772 C C . GLY A 1 100 ? 10.693 -1.555 -19.905 1.00 90.19 100 GLY A C 1
ATOM 773 O O . GLY A 1 100 ? 11.290 -0.543 -20.251 1.00 90.19 100 GLY A O 1
ATOM 774 N N . SER A 1 101 ? 11.242 -2.426 -19.049 1.00 89.94 101 SER A N 1
ATOM 775 C CA . SER A 1 101 ? 12.563 -2.249 -18.412 1.00 89.94 101 SER A CA 1
ATOM 776 C C . SER A 1 101 ? 12.683 -1.026 -17.483 1.00 89.94 101 SER A C 1
ATOM 778 O O . SER A 1 101 ? 13.791 -0.545 -17.241 1.00 89.94 101 SER A O 1
ATOM 780 N N . HIS A 1 102 ? 11.570 -0.551 -16.913 1.00 91.06 102 HIS A N 1
ATOM 781 C CA . HIS A 1 102 ? 11.556 0.539 -15.923 1.00 91.06 102 HIS A CA 1
ATOM 782 C C . HIS A 1 102 ? 11.809 0.058 -14.482 1.00 91.06 102 HIS A C 1
ATOM 784 O O . HIS A 1 102 ? 11.888 0.870 -13.561 1.00 91.06 102 HIS A O 1
ATOM 790 N N . LEU A 1 103 ? 11.928 -1.258 -14.268 1.00 93.56 103 LEU A N 1
ATOM 791 C CA . LEU A 1 103 ? 12.316 -1.847 -12.986 1.00 93.56 103 LEU A CA 1
ATOM 792 C C . LEU A 1 103 ? 13.764 -2.355 -13.048 1.00 93.56 103 LEU A C 1
ATOM 794 O O . LEU A 1 103 ? 14.178 -2.996 -14.014 1.00 93.56 103 LEU A O 1
ATOM 798 N N . HIS A 1 104 ? 14.532 -2.109 -11.992 1.00 90.00 104 HIS A N 1
ATOM 799 C CA . HIS A 1 104 ? 15.948 -2.465 -11.884 1.00 90.00 104 HIS A CA 1
ATOM 800 C C . HIS A 1 104 ? 16.208 -3.307 -10.631 1.00 90.00 104 HIS A C 1
ATOM 802 O O . HIS A 1 104 ? 15.484 -3.155 -9.649 1.00 90.00 104 HIS A O 1
ATOM 808 N N . PRO A 1 105 ? 17.238 -4.173 -10.607 1.00 90.06 105 PRO A N 1
ATOM 809 C CA . PRO A 1 105 ? 17.581 -4.928 -9.405 1.00 90.06 105 PRO A CA 1
ATOM 810 C C . PRO A 1 105 ? 17.749 -4.019 -8.181 1.00 90.06 105 PRO A C 1
ATOM 812 O O . PRO A 1 105 ? 18.480 -3.025 -8.225 1.00 90.06 105 PRO A O 1
ATOM 815 N N . GLY A 1 106 ? 17.072 -4.363 -7.087 1.00 87.12 106 GLY A N 1
ATOM 816 C CA . GLY A 1 106 ? 17.108 -3.589 -5.855 1.00 87.12 106 GLY A CA 1
ATOM 817 C C . GLY A 1 106 ? 18.505 -3.534 -5.234 1.00 87.12 106 GLY A C 1
ATOM 818 O O . GLY A 1 106 ? 19.195 -4.544 -5.103 1.00 87.12 106 GLY A O 1
ATOM 819 N N . VAL A 1 107 ? 18.914 -2.343 -4.794 1.00 83.12 107 VAL A N 1
ATOM 820 C CA . VAL A 1 107 ? 20.184 -2.116 -4.084 1.00 83.12 107 VAL A CA 1
ATOM 821 C C . VAL A 1 107 ? 19.934 -1.752 -2.620 1.00 83.12 107 VAL A C 1
ATOM 823 O O . VAL A 1 107 ? 18.869 -1.254 -2.263 1.00 83.12 107 VAL A O 1
ATOM 826 N N . LEU A 1 108 ? 20.897 -2.030 -1.742 1.00 79.00 108 LEU A N 1
ATOM 827 C CA . LEU A 1 108 ? 20.832 -1.665 -0.326 1.00 79.00 108 LEU A CA 1
ATOM 828 C C . LEU A 1 108 ? 21.424 -0.267 -0.153 1.00 79.00 108 LEU A C 1
ATOM 830 O O . LEU A 1 108 ? 22.554 -0.007 -0.574 1.00 79.00 108 LEU A O 1
ATOM 834 N N . ALA A 1 109 ? 20.672 0.629 0.482 1.00 66.12 109 ALA A N 1
ATOM 835 C CA . ALA A 1 109 ? 21.183 1.937 0.858 1.00 66.12 109 ALA A CA 1
ATOM 836 C C . ALA A 1 109 ? 22.287 1.755 1.916 1.00 66.12 109 ALA A C 1
ATOM 838 O O . ALA A 1 109 ? 22.027 1.263 3.011 1.00 66.12 109 ALA A O 1
ATOM 839 N N . GLY A 1 110 ? 23.529 2.119 1.582 1.00 60.41 110 GLY A N 1
ATOM 840 C CA . GLY A 1 110 ? 24.652 2.077 2.525 1.00 60.41 110 GLY A CA 1
ATOM 841 C C . GLY A 1 110 ? 25.528 0.826 2.472 1.00 60.41 110 GLY A C 1
ATOM 842 O O . GLY A 1 110 ? 26.208 0.532 3.456 1.00 60.41 110 GLY A O 1
ATOM 843 N N . GLY A 1 111 ? 25.566 0.107 1.345 1.00 48.88 111 GLY A N 1
ATOM 844 C CA . GLY A 1 111 ? 26.570 -0.932 1.126 1.00 48.88 111 GLY A CA 1
ATOM 845 C C . GLY A 1 111 ? 27.980 -0.368 1.316 1.00 48.88 111 GLY A C 1
ATOM 846 O O . GLY A 1 111 ? 28.530 0.260 0.413 1.00 48.88 111 GLY A O 1
ATOM 847 N N . LYS A 1 112 ? 28.588 -0.589 2.488 1.00 47.28 112 LYS A N 1
ATOM 848 C CA . LYS A 1 112 ? 30.043 -0.558 2.612 1.00 47.28 112 LYS A CA 1
ATOM 849 C C . LYS A 1 112 ? 30.553 -1.645 1.676 1.00 47.28 112 LYS A C 1
ATOM 851 O O . LYS A 1 112 ? 30.634 -2.802 2.068 1.00 47.28 112 LYS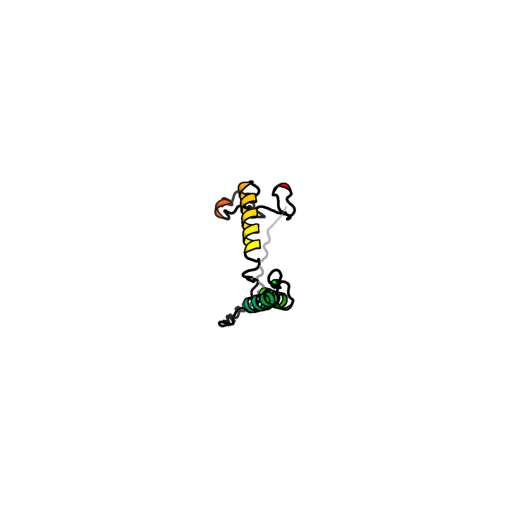 A O 1
ATOM 856 N N . ALA A 1 113 ? 30.913 -1.262 0.457 1.00 52.78 113 ALA A N 1
ATOM 857 C CA . ALA A 1 113 ? 31.828 -2.017 -0.380 1.00 52.78 113 ALA A CA 1
ATOM 858 C C . ALA A 1 113 ? 33.223 -1.934 0.266 1.00 52.78 113 ALA A C 1
ATOM 860 O O . ALA A 1 113 ? 34.114 -1.240 -0.207 1.00 52.78 113 ALA A O 1
ATOM 861 N N . GLY A 1 114 ? 33.363 -2.528 1.450 1.00 52.66 114 GLY A N 1
ATOM 862 C CA . GLY A 1 114 ? 34.651 -2.830 2.049 1.00 52.66 114 GLY A CA 1
ATOM 863 C C . GLY A 1 114 ? 34.989 -4.274 1.715 1.00 52.66 114 GLY A C 1
ATOM 864 O O . GLY A 1 114 ? 34.093 -5.122 1.741 1.00 52.66 114 GLY A O 1
ATOM 865 N N . ASP A 1 115 ? 36.269 -4.545 1.459 1.00 53.16 115 ASP A N 1
ATOM 866 C CA . ASP A 1 115 ? 36.856 -5.840 1.061 1.00 53.16 115 ASP A CA 1
ATOM 867 C C . ASP A 1 115 ? 36.543 -7.040 1.992 1.00 53.16 115 ASP A C 1
ATOM 869 O O . ASP A 1 115 ? 37.041 -8.143 1.788 1.00 53.16 115 ASP A O 1
ATOM 873 N N . SER A 1 116 ? 35.720 -6.857 3.027 1.00 51.03 116 SER A N 1
ATOM 874 C CA . SER A 1 116 ? 35.372 -7.849 4.046 1.00 51.03 116 SER A CA 1
ATOM 875 C C . SER A 1 116 ? 33.891 -8.258 4.088 1.00 51.03 116 SER A C 1
ATOM 877 O O . SER A 1 116 ? 33.485 -8.937 5.030 1.00 51.03 116 SER A O 1
ATOM 879 N N . THR A 1 117 ? 33.069 -7.908 3.093 1.00 51.78 117 THR A N 1
ATOM 880 C CA . THR A 1 117 ? 31.664 -8.366 3.025 1.00 51.78 117 THR A CA 1
ATOM 881 C C . THR A 1 117 ? 31.464 -9.389 1.903 1.00 51.78 117 THR A C 1
ATOM 883 O O . THR A 1 117 ? 31.315 -9.046 0.739 1.00 51.78 117 THR A O 1
ATOM 886 N N . GLN A 1 118 ? 31.462 -10.679 2.253 1.00 51.56 118 GLN A N 1
ATOM 887 C CA . GLN A 1 118 ? 31.246 -11.805 1.326 1.00 51.56 118 GLN A CA 1
ATOM 888 C C . GLN A 1 118 ? 29.769 -12.035 0.936 1.00 51.56 118 GLN A C 1
ATOM 890 O O . GLN A 1 118 ? 29.401 -13.148 0.574 1.00 51.56 118 GLN A O 1
ATOM 895 N N . TYR A 1 119 ? 28.901 -11.027 1.019 1.00 55.41 119 TYR A N 1
ATOM 896 C CA . TYR A 1 119 ? 27.511 -11.182 0.585 1.00 55.41 119 TYR A CA 1
ATOM 897 C C . TYR A 1 119 ? 27.369 -10.636 -0.825 1.00 55.41 119 TYR A C 1
ATOM 899 O O . TYR A 1 119 ? 27.644 -9.458 -1.066 1.00 55.41 119 TYR A O 1
ATOM 907 N N . THR A 1 120 ? 26.936 -11.473 -1.767 1.00 58.50 120 THR A N 1
ATOM 908 C CA . THR A 1 120 ? 26.508 -10.935 -3.054 1.00 58.50 120 THR A CA 1
ATOM 909 C C . THR A 1 120 ? 25.145 -10.281 -2.851 1.00 58.50 120 THR A C 1
ATOM 911 O O . THR A 1 120 ? 24.307 -10.773 -2.101 1.00 58.50 120 THR A O 1
ATOM 914 N N . MET A 1 121 ? 24.899 -9.145 -3.505 1.00 63.16 121 MET A N 1
ATOM 915 C CA . MET A 1 121 ? 23.643 -8.394 -3.345 1.00 63.16 121 MET A CA 1
ATOM 916 C C . MET A 1 121 ? 22.386 -9.244 -3.607 1.00 63.16 121 MET A C 1
ATOM 918 O O . MET A 1 121 ? 21.347 -9.004 -2.996 1.00 63.16 121 MET A O 1
ATOM 922 N N . LYS A 1 122 ? 22.509 -10.271 -4.461 1.00 62.91 122 LYS A N 1
ATOM 923 C CA . LYS A 1 122 ? 21.450 -11.240 -4.780 1.00 62.91 122 LYS A CA 1
ATOM 924 C C . LYS A 1 122 ? 21.085 -12.157 -3.610 1.00 62.91 122 LYS A C 1
ATOM 926 O O . LYS A 1 122 ? 19.955 -12.628 -3.564 1.00 62.91 122 LYS A O 1
ATOM 931 N N . ASP A 1 123 ? 22.008 -12.390 -2.677 1.00 69.88 123 ASP A N 1
ATOM 932 C CA . ASP A 1 123 ? 21.777 -13.241 -1.503 1.00 69.88 123 ASP A CA 1
ATOM 933 C C . ASP A 1 123 ? 20.939 -12.527 -0.430 1.00 69.88 123 ASP A C 1
ATOM 935 O O . ASP A 1 123 ? 20.405 -13.173 0.468 1.00 69.88 123 ASP A O 1
ATOM 939 N N . VAL A 1 124 ? 20.822 -11.193 -0.515 1.00 77.75 124 VAL A N 1
ATOM 940 C CA . VAL A 1 124 ? 20.105 -10.363 0.468 1.00 77.75 124 VAL A CA 1
ATOM 941 C C . VAL A 1 124 ? 18.756 -9.879 -0.062 1.00 77.75 124 VAL A C 1
ATOM 943 O O . VAL A 1 124 ? 17.781 -9.854 0.687 1.00 77.75 124 VAL A O 1
ATOM 946 N N . ARG A 1 125 ? 18.672 -9.499 -1.344 1.00 84.25 125 ARG A N 1
ATOM 947 C CA . ARG A 1 125 ? 17.406 -9.126 -1.992 1.00 84.25 125 ARG A CA 1
ATOM 948 C C . ARG A 1 125 ? 17.411 -9.475 -3.482 1.00 84.25 125 ARG A C 1
ATOM 950 O O . ARG A 1 125 ? 18.408 -9.269 -4.168 1.00 84.25 125 ARG A O 1
ATOM 957 N N . GLY A 1 126 ? 16.289 -10.005 -3.972 1.00 87.75 126 GLY A N 1
ATOM 958 C CA . GLY A 1 126 ? 16.123 -10.477 -5.357 1.00 87.75 126 GLY A CA 1
ATOM 959 C C . GLY A 1 126 ? 15.027 -9.757 -6.149 1.00 87.75 126 GLY A C 1
ATOM 960 O O . GLY A 1 126 ? 14.649 -10.216 -7.225 1.00 87.75 126 GLY A O 1
ATOM 961 N N . ASP A 1 127 ? 14.481 -8.670 -5.612 1.00 91.50 127 ASP A N 1
ATOM 962 C CA . ASP A 1 127 ? 13.397 -7.906 -6.217 1.00 91.50 127 ASP A CA 1
ATOM 963 C C . ASP A 1 127 ? 13.890 -6.907 -7.278 1.00 91.50 127 ASP A C 1
ATOM 965 O O . ASP A 1 127 ? 15.036 -6.448 -7.253 1.00 91.50 127 ASP A O 1
ATOM 969 N N . HIS A 1 128 ? 12.998 -6.566 -8.213 1.00 92.44 128 HIS A N 1
ATOM 970 C CA . HIS A 1 128 ? 13.184 -5.460 -9.151 1.00 92.44 128 HIS A CA 1
ATOM 971 C C . HIS A 1 128 ? 12.314 -4.282 -8.709 1.00 92.44 128 HIS A C 1
ATOM 973 O O . HIS A 1 128 ? 11.127 -4.453 -8.435 1.00 92.44 128 HIS A O 1
ATOM 979 N N . VAL A 1 129 ? 12.906 -3.093 -8.649 1.00 93.81 129 VAL A N 1
ATOM 980 C CA . VAL A 1 129 ? 12.289 -1.863 -8.149 1.00 93.81 129 VAL A CA 1
ATOM 981 C C . VAL A 1 129 ? 12.378 -0.750 -9.184 1.00 93.81 129 VAL A C 1
ATOM 983 O O . VAL A 1 129 ? 13.373 -0.628 -9.895 1.00 93.81 129 VAL A O 1
ATOM 986 N N . GLY A 1 130 ? 11.346 0.084 -9.238 1.00 92.25 130 GLY A N 1
ATOM 987 C CA . GLY A 1 130 ? 11.314 1.324 -10.007 1.00 92.25 130 GLY A CA 1
ATOM 988 C C . GLY A 1 130 ? 10.875 2.462 -9.097 1.00 92.25 130 GLY A C 1
ATOM 989 O O . GLY A 1 130 ? 10.115 2.244 -8.151 1.00 92.25 130 GLY A O 1
ATOM 990 N N . TRP A 1 131 ? 11.382 3.662 -9.361 1.00 91.62 131 TRP A N 1
ATOM 991 C CA . TRP A 1 131 ? 11.008 4.872 -8.636 1.00 91.62 131 TRP A CA 1
ATOM 992 C C . TRP A 1 131 ? 10.115 5.709 -9.539 1.00 91.62 131 TRP A C 1
ATOM 994 O O . TRP A 1 131 ? 10.566 6.150 -10.593 1.00 91.62 131 TRP A O 1
ATOM 1004 N N . PHE A 1 132 ? 8.869 5.910 -9.120 1.00 91.31 132 PHE A N 1
ATOM 1005 C CA . PHE A 1 132 ? 7.847 6.585 -9.912 1.00 91.31 132 PHE A CA 1
ATOM 1006 C C . PHE A 1 132 ? 7.346 7.825 -9.176 1.00 91.31 132 PHE A C 1
ATOM 1008 O O . PHE A 1 132 ? 7.113 7.802 -7.966 1.00 91.31 132 PHE A O 1
ATOM 1015 N N . SER A 1 133 ? 7.198 8.904 -9.925 1.00 90.00 133 SER A N 1
ATOM 1016 C CA . SER A 1 133 ? 6.592 10.167 -9.514 1.00 90.00 133 SER A CA 1
ATOM 1017 C C . SER A 1 133 ? 5.070 10.172 -9.684 1.00 90.00 133 SER A C 1
ATOM 1019 O O . SER A 1 133 ? 4.400 10.969 -9.029 1.00 90.00 133 SER A O 1
ATOM 1021 N N . GLY A 1 134 ? 4.534 9.286 -10.534 1.00 86.38 134 GLY A N 1
ATOM 1022 C CA . GLY A 1 134 ? 3.115 9.223 -10.891 1.00 86.38 134 GLY A CA 1
ATOM 1023 C C . GLY A 1 134 ? 2.745 10.090 -12.098 1.00 86.38 134 GLY A C 1
ATOM 1024 O O . GLY A 1 134 ? 1.564 10.325 -12.329 1.00 86.38 134 GLY A O 1
ATOM 1025 N N . ALA A 1 135 ? 3.734 10.594 -12.838 1.00 85.56 135 ALA A N 1
ATOM 1026 C CA . ALA A 1 135 ? 3.553 11.485 -13.984 1.00 85.56 135 ALA A CA 1
ATOM 1027 C C . ALA A 1 135 ? 4.352 11.034 -15.220 1.00 85.56 135 ALA A C 1
ATOM 1029 O O . ALA A 1 135 ? 4.642 11.850 -16.093 1.00 85.56 135 ALA A O 1
ATOM 1030 N N . GLU A 1 136 ? 4.753 9.763 -15.276 1.00 82.25 136 GLU A N 1
ATOM 1031 C CA . GLU A 1 136 ? 5.589 9.178 -16.326 1.00 82.25 136 GLU A CA 1
ATOM 1032 C C . GLU A 1 136 ? 4.865 9.192 -17.689 1.00 82.25 136 GLU A C 1
ATOM 1034 O O . GLU A 1 136 ? 3.973 8.370 -17.932 1.00 82.25 136 GLU A O 1
ATOM 1039 N N . PRO A 1 137 ? 5.230 10.107 -18.609 1.00 71.44 137 PRO A N 1
ATOM 1040 C CA . PRO A 1 137 ? 4.486 10.304 -19.853 1.00 71.44 137 PRO A CA 1
ATOM 1041 C C . PRO A 1 137 ? 4.701 9.159 -20.853 1.00 71.44 137 PRO A C 1
ATOM 1043 O O . PRO A 1 137 ? 3.880 8.924 -21.736 1.00 71.44 137 PRO A O 1
ATOM 1046 N N . ASP A 1 138 ? 5.812 8.442 -20.723 1.00 71.81 138 ASP A N 1
ATOM 1047 C CA . ASP A 1 138 ? 6.241 7.318 -21.551 1.00 71.81 138 ASP A CA 1
ATOM 1048 C C . ASP A 1 138 ? 5.602 5.983 -21.148 1.00 71.81 138 ASP A C 1
ATOM 1050 O O . ASP A 1 138 ? 5.617 5.034 -21.933 1.00 71.81 138 ASP A O 1
ATOM 1054 N N . LEU A 1 139 ? 4.976 5.917 -19.970 1.00 71.69 139 LEU A N 1
ATOM 1055 C CA . LEU A 1 139 ? 4.267 4.727 -19.497 1.00 71.69 139 LEU A CA 1
ATOM 1056 C C . LEU A 1 139 ? 2.769 4.724 -19.841 1.00 71.69 139 LEU A C 1
ATOM 1058 O O . LEU A 1 139 ? 2.094 3.705 -19.640 1.00 71.69 139 LEU A O 1
ATOM 1062 N N . GLY A 1 140 ? 2.261 5.833 -20.394 1.00 63.16 140 GLY A N 1
ATOM 1063 C CA . GLY A 1 140 ? 0.863 5.975 -20.804 1.00 63.16 140 GLY A CA 1
ATOM 1064 C C . GLY A 1 140 ? -0.106 5.794 -19.635 1.00 63.16 140 GLY A C 1
ATOM 1065 O O . GLY A 1 140 ? -1.071 5.038 -19.748 1.00 63.16 140 GLY A O 1
ATOM 1066 N N . TRP A 1 141 ? 0.218 6.391 -18.488 1.00 68.25 141 TRP A N 1
ATOM 1067 C CA . TRP A 1 141 ? -0.636 6.416 -17.302 1.00 68.25 141 TRP A CA 1
ATOM 1068 C C . TRP A 1 141 ? -1.599 7.605 -17.434 1.00 68.25 141 TRP A C 1
ATOM 1070 O O . TRP A 1 141 ? -1.239 8.729 -17.098 1.00 68.25 141 TRP A O 1
ATOM 1080 N N . GLU A 1 142 ? -2.782 7.365 -18.008 1.00 55.31 142 GLU A N 1
ATOM 1081 C CA . GLU A 1 142 ? -3.917 8.309 -18.027 1.00 55.31 142 GLU A CA 1
ATOM 1082 C C . GLU A 1 142 ? -5.032 7.839 -17.089 1.00 55.31 142 GLU A C 1
ATOM 1084 O O . GLU A 1 142 ? -5.357 6.627 -17.122 1.00 55.31 142 GLU A O 1
#

Radius of gyration: 31.42 Å; chains: 1; bounding box: 106×26×69 Å

Foldseek 3Di:
DDDDDDDDDDDDDDDDDDDDDDDDDDDPPPPDDDPDPDPLVVLCVVCVVVVNNQCSCVDPSNVVSQVVCCVVPVDDDHPCNHDPVVVVVVVVLVVLCVVVVQWAFDDDDDPPPDPPDPDDRCNVDGDTDHDDPQPPVVSVRD

Organism: NCBI:txid81844

pLDDT: mean 74.81, std 23.34, range [30.09, 98.19]

InterPro domains:
  IPR051559 Hypoxia-inducible factor prolyl hydroxylases [PTHR12907] (57-138)

Secondary structure (DSSP, 8-state):
-----------------------PPP---------PPPHHHHHHHHHHHTT-TTSGGGSHHHHHHHHHHHHHHS----TT-S-HHHHHHHHHHHHHHHHTT--EE---TT----TT----HHHH---EE----S--TTTT--